Protein AF-W1YN99-F1 (afdb_monomer_lite)

Structure (mmCIF, N/CA/C/O backbone):
data_AF-W1YN99-F1
#
_entry.id   AF-W1YN99-F1
#
loop_
_atom_site.group_PDB
_atom_site.id
_atom_site.type_symbol
_atom_site.label_atom_id
_atom_site.label_alt_id
_atom_site.label_comp_id
_atom_site.label_asym_id
_atom_site.label_entity_id
_atom_site.label_seq_id
_atom_site.pdbx_PDB_ins_code
_atom_site.Cartn_x
_atom_site.Cartn_y
_atom_site.Cartn_z
_atom_site.occupancy
_atom_site.B_iso_or_equiv
_atom_site.auth_seq_id
_atom_site.auth_comp_id
_atom_site.auth_asym_id
_atom_site.auth_atom_id
_atom_site.pdbx_PDB_model_num
ATOM 1 N N . GLU A 1 1 ? -10.982 3.666 -2.113 1.00 91.25 1 GLU A N 1
ATOM 2 C CA . GLU A 1 1 ? -10.777 3.953 -0.678 1.00 91.25 1 GLU A CA 1
ATOM 3 C C . GLU A 1 1 ? -9.444 4.638 -0.376 1.00 91.25 1 GLU A C 1
ATOM 5 O O . GLU A 1 1 ? -9.423 5.856 -0.354 1.00 91.25 1 GLU A O 1
ATOM 10 N N . LEU A 1 2 ? -8.321 3.924 -0.192 1.00 96.19 2 LEU A N 1
ATOM 11 C CA . LEU A 1 2 ? -7.043 4.554 0.213 1.00 96.19 2 LEU A CA 1
ATOM 12 C C . LEU A 1 2 ? -6.586 5.686 -0.727 1.00 96.19 2 LEU A C 1
ATOM 14 O O . LEU A 1 2 ? -6.214 6.761 -0.262 1.00 96.19 2 LEU A O 1
ATOM 18 N N . LYS A 1 3 ? -6.713 5.488 -2.046 1.00 95.62 3 LYS A N 1
ATOM 19 C CA . LYS A 1 3 ? -6.447 6.533 -3.049 1.00 95.62 3 LYS A CA 1
ATOM 20 C C . LYS A 1 3 ? -7.347 7.765 -2.888 1.00 95.62 3 LYS A C 1
ATOM 22 O O . LYS A 1 3 ? -6.863 8.883 -3.007 1.00 95.62 3 LYS A O 1
ATOM 27 N N . GLU A 1 4 ? -8.633 7.582 -2.594 1.00 95.62 4 GLU A N 1
ATOM 28 C CA . GLU A 1 4 ? -9.583 8.693 -2.392 1.00 95.62 4 GLU A CA 1
ATOM 29 C C . GLU A 1 4 ? -9.257 9.489 -1.121 1.00 95.62 4 GLU A C 1
ATOM 31 O O . GLU A 1 4 ? -9.547 10.678 -1.047 1.00 95.62 4 GLU A O 1
ATOM 36 N N . LEU A 1 5 ? -8.598 8.851 -0.148 1.00 96.50 5 LEU A N 1
ATOM 37 C CA . LEU A 1 5 ? -8.039 9.496 1.042 1.00 96.50 5 LEU A CA 1
ATOM 38 C C . LEU A 1 5 ? -6.681 10.177 0.780 1.00 96.50 5 LEU A C 1
ATOM 40 O O . LEU A 1 5 ? -6.083 10.716 1.707 1.00 96.50 5 LEU A O 1
ATOM 44 N N . GLY A 1 6 ? -6.175 10.144 -0.457 1.00 96.00 6 GLY A N 1
ATOM 45 C CA . GLY A 1 6 ? -4.884 10.723 -0.832 1.00 96.00 6 GLY A CA 1
ATOM 46 C C . GLY A 1 6 ? -3.671 9.863 -0.465 1.00 96.00 6 GLY A C 1
ATOM 47 O O . GLY A 1 6 ? -2.556 10.379 -0.438 1.00 96.00 6 GLY A O 1
ATOM 48 N N . TYR A 1 7 ? -3.861 8.569 -0.183 1.00 95.94 7 TYR A N 1
ATOM 49 C CA . TYR A 1 7 ? -2.783 7.646 0.175 1.00 95.94 7 TYR A CA 1
ATOM 50 C C . TYR A 1 7 ? -2.631 6.535 -0.881 1.00 95.94 7 TYR A C 1
ATOM 52 O O . TYR A 1 7 ? -3.301 5.499 -0.789 1.00 95.94 7 TYR A O 1
ATOM 60 N N . PRO A 1 8 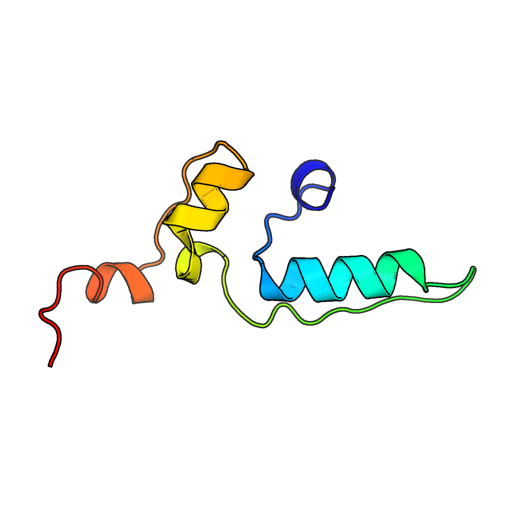? -1.784 6.720 -1.914 1.00 92.88 8 PRO A N 1
ATOM 61 C CA . PRO A 1 8 ? -1.490 5.655 -2.866 1.00 92.88 8 PRO A CA 1
ATOM 62 C C . PRO A 1 8 ? -0.797 4.498 -2.137 1.00 92.88 8 PRO A C 1
ATOM 64 O O . PRO A 1 8 ? 0.179 4.686 -1.413 1.00 92.88 8 PRO A O 1
ATOM 67 N N . SER A 1 9 ? -1.332 3.292 -2.305 1.00 97.00 9 SER A N 1
ATOM 68 C CA . SER A 1 9 ? -0.906 2.103 -1.567 1.00 97.00 9 SER A CA 1
ATOM 69 C C . SER A 1 9 ? -0.737 0.911 -2.505 1.00 97.00 9 SER A C 1
ATOM 71 O O . SER A 1 9 ? -0.846 1.037 -3.723 1.00 97.00 9 SER A O 1
ATOM 73 N N . GLU A 1 10 ? -0.441 -0.247 -1.933 1.00 97.50 10 GLU A N 1
ATOM 74 C CA . GLU A 1 10 ? -0.111 -1.469 -2.655 1.00 97.50 10 GLU A CA 1
ATOM 75 C C . GLU A 1 10 ? -0.861 -2.675 -2.082 1.00 97.50 10 GLU A C 1
ATOM 77 O O . GLU A 1 10 ? -1.416 -2.570 -0.984 1.00 97.50 10 GLU A O 1
ATOM 82 N N . PRO A 1 11 ? -0.945 -3.801 -2.816 1.00 97.44 11 PRO A N 1
ATOM 83 C CA . PRO A 1 11 ? -1.834 -4.900 -2.452 1.00 97.44 11 PRO A CA 1
ATOM 84 C C . PRO A 1 11 ? -1.663 -5.427 -1.019 1.00 97.44 11 PRO A C 1
ATOM 86 O O . PRO A 1 11 ? -2.665 -5.711 -0.364 1.00 97.44 11 PRO A O 1
ATOM 89 N N . HIS A 1 12 ? -0.438 -5.523 -0.494 1.00 98.19 12 HIS A N 1
ATOM 90 C CA . HIS A 1 12 ? -0.195 -6.084 0.840 1.00 98.19 12 HIS A CA 1
ATOM 91 C C . HIS A 1 12 ? -0.719 -5.146 1.942 1.00 98.19 12 HIS A C 1
ATOM 93 O O . HIS A 1 12 ? -1.474 -5.561 2.824 1.00 98.19 12 HIS A O 1
ATOM 99 N N . ALA A 1 13 ? -0.382 -3.860 1.866 1.00 98.06 13 ALA A N 1
ATOM 100 C CA . ALA A 1 13 ? -0.835 -2.826 2.787 1.00 98.06 13 ALA A CA 1
ATOM 101 C C . ALA A 1 13 ? -2.343 -2.569 2.676 1.00 98.06 13 ALA A C 1
ATOM 103 O O . ALA A 1 13 ? -2.996 -2.335 3.691 1.00 98.06 13 ALA A O 1
ATOM 104 N N . ALA A 1 14 ? -2.919 -2.671 1.474 1.00 97.94 14 ALA A N 1
ATOM 105 C CA . ALA A 1 14 ? -4.357 -2.539 1.265 1.00 97.94 14 ALA A CA 1
ATOM 106 C C . ALA A 1 14 ? -5.149 -3.627 2.011 1.00 97.94 14 ALA A C 1
ATOM 108 O O . ALA A 1 14 ? -6.188 -3.329 2.603 1.00 97.94 14 ALA A O 1
ATOM 109 N N . VAL A 1 15 ? -4.639 -4.865 2.050 1.00 98.12 15 VAL A N 1
ATOM 110 C CA . VAL A 1 15 ? -5.227 -5.955 2.849 1.00 98.12 15 VAL A CA 1
ATOM 111 C C . VAL A 1 15 ? -5.164 -5.633 4.345 1.00 98.12 15 VAL A C 1
ATOM 113 O O . VAL A 1 15 ? -6.172 -5.766 5.042 1.00 98.12 15 VAL A O 1
ATOM 116 N N . ALA A 1 16 ? -4.017 -5.158 4.839 1.00 98.44 16 ALA A N 1
ATOM 117 C CA . ALA A 1 16 ? -3.856 -4.790 6.246 1.00 98.44 16 ALA A CA 1
ATOM 118 C C . ALA A 1 16 ? -4.770 -3.618 6.649 1.00 98.44 16 ALA A C 1
ATOM 120 O O . ALA A 1 16 ? -5.456 -3.689 7.669 1.00 98.44 16 ALA A O 1
ATOM 121 N N . TYR A 1 17 ? -4.839 -2.571 5.820 1.00 98.44 17 TYR A N 1
ATOM 122 C CA . TYR A 1 17 ? -5.751 -1.446 6.016 1.00 98.44 17 TYR A CA 1
ATOM 123 C C . TYR A 1 17 ? -7.207 -1.902 6.045 1.00 98.44 17 TYR A C 1
ATOM 125 O O . TYR A 1 17 ? -7.964 -1.462 6.906 1.00 98.44 17 TYR A O 1
ATOM 133 N N . ARG A 1 18 ? -7.604 -2.803 5.138 1.00 98.19 18 ARG A N 1
ATOM 134 C CA . ARG A 1 18 ? -8.981 -3.293 5.084 1.00 98.19 18 ARG A CA 1
ATOM 135 C C . ARG A 1 18 ? -9.381 -3.987 6.384 1.00 98.19 18 ARG A C 1
ATOM 137 O O . ARG A 1 18 ? -10.441 -3.683 6.923 1.00 98.19 18 ARG A O 1
ATOM 144 N N . ALA A 1 19 ? -8.528 -4.874 6.895 1.00 98.31 19 ALA A N 1
ATOM 145 C CA . ALA A 1 19 ? -8.771 -5.558 8.162 1.00 98.31 19 ALA A CA 1
ATOM 146 C C . ALA A 1 19 ? -8.821 -4.575 9.341 1.00 98.31 19 ALA A C 1
ATOM 148 O O . ALA A 1 19 ? -9.734 -4.655 10.158 1.00 98.31 19 ALA A O 1
ATOM 149 N N . LEU A 1 20 ? -7.882 -3.622 9.394 1.00 98.31 20 LEU A N 1
ATOM 150 C CA . LEU A 1 20 ? -7.845 -2.591 10.428 1.00 98.31 20 LEU A CA 1
ATOM 151 C C . LEU A 1 20 ? -9.118 -1.737 10.417 1.00 98.31 20 LEU A C 1
ATOM 153 O O . LEU A 1 20 ? -9.758 -1.577 11.448 1.00 98.31 20 LEU A O 1
ATOM 157 N N . ARG A 1 21 ? -9.507 -1.213 9.253 1.00 97.19 21 ARG A N 1
ATOM 158 C CA . ARG A 1 21 ? -10.691 -0.361 9.079 1.00 97.19 21 ARG A CA 1
ATOM 159 C C . ARG A 1 21 ? -11.976 -1.070 9.508 1.00 97.19 21 ARG A C 1
ATOM 161 O O . ARG A 1 21 ? -12.837 -0.442 10.111 1.00 97.19 21 ARG A O 1
ATOM 168 N N . ASP A 1 22 ? -12.099 -2.359 9.197 1.00 98.19 22 ASP A N 1
ATOM 169 C CA . ASP A 1 22 ? -13.287 -3.151 9.528 1.00 98.19 22 ASP A CA 1
ATOM 170 C C . ASP A 1 22 ? -13.372 -3.513 11.026 1.00 98.19 22 ASP A C 1
ATOM 172 O O . ASP A 1 22 ? -14.447 -3.885 11.491 1.00 98.19 22 ASP A O 1
ATOM 176 N N . GLN A 1 23 ? -12.268 -3.412 11.778 1.00 98.31 23 GLN A N 1
ATOM 177 C CA . GLN A 1 23 ? -12.183 -3.838 13.184 1.00 98.31 23 GLN A CA 1
ATOM 178 C C . GLN A 1 23 ? -11.898 -2.703 14.179 1.00 98.31 23 GLN A C 1
ATOM 180 O O . GLN A 1 23 ? -12.004 -2.927 15.379 1.00 98.31 23 GLN A O 1
ATOM 185 N N . LEU A 1 24 ? -11.544 -1.502 13.716 1.00 98.31 24 LEU A N 1
ATOM 186 C CA . LEU A 1 24 ? -11.174 -0.385 14.588 1.00 98.31 24 LEU A CA 1
ATOM 187 C C . LEU A 1 24 ? -12.377 0.129 15.395 1.00 98.31 24 LEU A C 1
ATOM 189 O O . LEU A 1 24 ? -13.396 0.529 14.823 1.00 98.31 24 LEU A O 1
ATOM 193 N N . HIS A 1 25 ? -12.251 0.169 16.722 1.00 98.25 25 HIS A N 1
ATOM 194 C CA . HIS A 1 25 ? -13.308 0.638 17.614 1.00 98.25 25 HIS A CA 1
ATOM 195 C C . HIS A 1 25 ? -13.231 2.155 17.883 1.00 98.25 25 HIS A C 1
ATOM 197 O O . HIS A 1 25 ? -12.168 2.774 17.764 1.00 98.25 25 HIS A O 1
ATOM 203 N N . PRO A 1 26 ? -14.348 2.800 18.283 1.00 98.12 26 PRO A N 1
ATOM 204 C CA . PRO A 1 26 ? -14.340 4.209 18.667 1.00 98.12 26 PRO A CA 1
ATOM 205 C C . PRO A 1 26 ? -13.356 4.494 19.809 1.00 98.12 26 PRO A C 1
ATOM 207 O O . PRO A 1 26 ? -13.411 3.859 20.859 1.00 98.12 26 PRO A O 1
ATOM 210 N N . GLY A 1 27 ? -12.494 5.493 19.615 1.00 98.25 27 GLY A N 1
ATOM 211 C CA . GLY A 1 27 ? -11.474 5.893 20.591 1.00 98.25 27 GLY A CA 1
ATOM 212 C C . GLY A 1 27 ? -10.116 5.208 20.412 1.00 98.25 27 GLY A C 1
ATOM 213 O O . GLY A 1 27 ? -9.162 5.599 21.081 1.00 98.25 27 GLY A O 1
ATOM 214 N N . GLU A 1 28 ? -9.998 4.244 19.499 1.00 98.44 28 GLU A N 1
ATOM 215 C CA . GLU A 1 28 ? -8.725 3.609 19.159 1.00 98.44 28 GLU A CA 1
ATOM 216 C C . GLU A 1 28 ? -7.990 4.353 18.036 1.00 98.44 28 GLU A C 1
ATOM 218 O O . GLU A 1 28 ? -8.595 5.005 17.182 1.00 98.44 28 GLU A O 1
ATOM 223 N N . TYR A 1 29 ? -6.662 4.215 18.012 1.00 98.25 29 TYR A N 1
ATOM 224 C CA . TYR A 1 29 ? -5.828 4.658 16.899 1.00 98.25 29 TYR A CA 1
ATOM 225 C C . TYR A 1 29 ? -5.223 3.446 16.192 1.00 98.25 29 TYR A C 1
ATOM 227 O O . TYR A 1 29 ? -4.470 2.676 16.787 1.00 98.25 29 TYR A O 1
ATOM 235 N N . GLY A 1 30 ? -5.567 3.282 14.917 1.00 97.94 30 GLY A N 1
ATOM 236 C CA . GLY A 1 30 ? -5.128 2.158 14.104 1.00 97.94 30 GLY A CA 1
ATOM 237 C C . GLY A 1 30 ? -3.831 2.434 13.346 1.00 97.94 30 GLY A C 1
ATOM 238 O O . GLY A 1 30 ? -3.671 3.495 12.747 1.00 97.94 30 GLY A O 1
ATOM 239 N N . LEU A 1 31 ? -2.941 1.442 13.300 1.00 98.31 31 LEU A N 1
ATOM 240 C CA . LEU A 1 31 ? -1.743 1.436 12.458 1.00 98.31 31 LEU A CA 1
ATOM 241 C C . LEU A 1 31 ? -1.713 0.161 11.612 1.00 98.31 31 LEU A C 1
ATOM 243 O O . LEU A 1 31 ? -1.979 -0.929 12.115 1.00 98.31 31 LEU A O 1
ATOM 247 N N . PHE A 1 32 ? -1.357 0.291 10.336 1.00 98.38 32 PHE A N 1
ATOM 248 C CA . PHE A 1 32 ? -1.088 -0.834 9.440 1.00 98.38 32 PHE A CA 1
ATOM 249 C C . PHE A 1 32 ? 0.299 -0.673 8.817 1.00 98.38 32 PHE A C 1
ATOM 251 O O . PHE A 1 32 ? 0.803 0.440 8.668 1.00 98.38 32 PHE A O 1
ATOM 258 N N . LEU A 1 33 ? 0.936 -1.791 8.472 1.00 98.06 33 LEU A N 1
ATOM 259 C CA . LEU A 1 33 ? 2.297 -1.780 7.945 1.00 98.06 33 LEU A CA 1
ATOM 260 C C . LEU A 1 33 ? 2.281 -1.691 6.418 1.00 98.06 33 LEU A C 1
ATOM 262 O O . LEU A 1 33 ? 1.801 -2.594 5.735 1.00 98.06 33 LEU A O 1
ATOM 266 N N . GLY A 1 34 ? 2.864 -0.615 5.889 1.00 97.44 34 GLY A N 1
ATOM 267 C CA . GLY A 1 34 ? 3.228 -0.500 4.480 1.00 97.44 34 GLY A CA 1
ATOM 268 C C . GLY A 1 34 ? 4.456 -1.354 4.184 1.00 97.44 34 GLY A C 1
ATOM 269 O O . GLY A 1 34 ? 5.581 -0.876 4.293 1.00 97.44 34 GLY A O 1
ATOM 270 N N . THR A 1 35 ? 4.252 -2.636 3.879 1.00 97.56 35 THR A N 1
ATOM 271 C CA . THR A 1 35 ? 5.363 -3.605 3.782 1.00 97.56 35 THR A CA 1
ATOM 272 C C . THR A 1 35 ? 6.255 -3.417 2.555 1.00 97.56 35 THR A C 1
ATOM 274 O O . THR A 1 35 ? 7.390 -3.894 2.537 1.00 97.56 35 THR A O 1
ATOM 277 N N . ALA A 1 36 ? 5.763 -2.722 1.530 1.00 96.94 36 ALA A N 1
ATOM 278 C CA . ALA A 1 36 ? 6.482 -2.482 0.292 1.00 96.94 36 ALA A CA 1
ATOM 279 C C . ALA A 1 36 ? 6.090 -1.140 -0.333 1.00 96.94 36 ALA A C 1
ATOM 281 O O . ALA A 1 36 ? 5.033 -0.579 -0.053 1.00 96.94 36 ALA A O 1
ATOM 282 N N . HIS A 1 37 ? 6.948 -0.642 -1.223 1.00 97.06 37 HIS A N 1
ATOM 283 C CA . HIS A 1 37 ? 6.632 0.514 -2.053 1.00 97.06 37 HIS A CA 1
ATOM 284 C C . HIS A 1 37 ? 5.677 0.107 -3.199 1.00 97.06 37 HIS A C 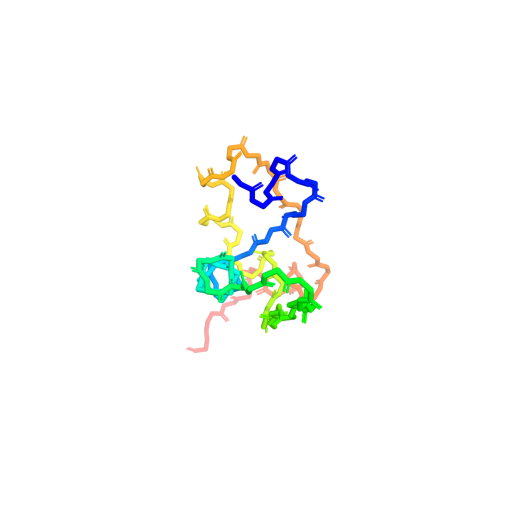1
ATOM 286 O O . HIS A 1 37 ? 5.953 -0.908 -3.849 1.00 97.06 37 HIS A O 1
ATOM 292 N N . PRO A 1 38 ? 4.629 0.891 -3.534 1.00 97.00 38 PRO A N 1
ATOM 293 C CA . PRO A 1 38 ? 3.683 0.554 -4.608 1.00 97.00 38 PRO A CA 1
ATOM 294 C C . PRO A 1 38 ? 4.310 0.312 -5.976 1.00 97.00 38 PRO A C 1
ATOM 296 O O . PRO A 1 38 ? 3.879 -0.575 -6.708 1.00 97.00 38 PRO A O 1
ATOM 299 N N . ALA A 1 39 ? 5.399 1.017 -6.283 1.00 96.94 39 ALA A N 1
ATOM 300 C CA . ALA A 1 39 ? 6.138 0.839 -7.532 1.00 96.94 39 ALA A CA 1
ATOM 301 C C . ALA A 1 39 ? 6.706 -0.577 -7.738 1.00 96.94 39 ALA A C 1
ATOM 303 O O . ALA A 1 39 ? 6.944 -0.971 -8.875 1.00 96.94 39 ALA A O 1
ATOM 304 N N . LYS A 1 40 ? 6.868 -1.380 -6.673 1.00 96.81 40 LYS A N 1
ATOM 305 C CA . LYS A 1 40 ? 7.253 -2.797 -6.806 1.00 96.81 40 LYS A CA 1
ATOM 306 C C . LYS A 1 40 ? 6.172 -3.653 -7.472 1.00 96.81 40 LYS A C 1
ATOM 308 O O . LYS A 1 40 ? 6.473 -4.747 -7.931 1.00 96.81 40 LYS A O 1
ATOM 313 N N . PHE A 1 41 ? 4.938 -3.156 -7.522 1.00 97.19 41 PHE A N 1
ATOM 314 C CA . PHE A 1 41 ? 3.776 -3.812 -8.118 1.00 97.19 41 PHE A CA 1
ATOM 315 C C . PHE A 1 41 ? 3.135 -2.918 -9.187 1.00 97.19 41 PHE A C 1
ATOM 317 O O . PHE A 1 41 ? 1.914 -2.933 -9.343 1.00 97.19 41 PHE A O 1
ATOM 324 N N . LYS A 1 42 ? 3.959 -2.128 -9.897 1.00 96.00 42 LYS A N 1
ATOM 325 C CA . LYS A 1 42 ? 3.553 -1.087 -10.856 1.00 96.00 42 LYS A CA 1
ATOM 326 C C . LYS A 1 42 ? 2.377 -1.513 -11.736 1.00 96.00 42 LYS A C 1
ATOM 328 O O . LYS A 1 42 ? 1.330 -0.894 -11.643 1.00 96.00 42 LYS A O 1
ATOM 333 N N . GLU A 1 43 ? 2.495 -2.610 -12.481 1.00 96.62 43 GLU A N 1
ATOM 334 C CA . GLU A 1 43 ? 1.441 -3.073 -13.401 1.00 96.62 43 GLU A CA 1
ATOM 335 C C . GLU A 1 43 ? 0.076 -3.248 -12.718 1.00 96.62 43 GLU A C 1
ATOM 337 O O . GLU A 1 43 ? -0.949 -2.779 -13.211 1.00 96.62 43 GLU A O 1
ATOM 342 N N . SER A 1 44 ? 0.059 -3.899 -11.551 1.00 97.00 44 SER A N 1
ATOM 343 C CA . SER A 1 44 ? -1.175 -4.131 -10.795 1.00 97.00 44 SER A CA 1
ATOM 344 C C . SER A 1 44 ? -1.731 -2.830 -10.219 1.00 97.00 44 SER A C 1
ATOM 346 O O . SER A 1 44 ? -2.935 -2.594 -10.280 1.00 97.00 44 SER A O 1
ATOM 348 N N . VAL A 1 45 ? -0.864 -1.979 -9.667 1.00 97.00 45 VAL A N 1
ATOM 349 C CA . VAL A 1 45 ? -1.264 -0.701 -9.066 1.00 97.00 45 VAL A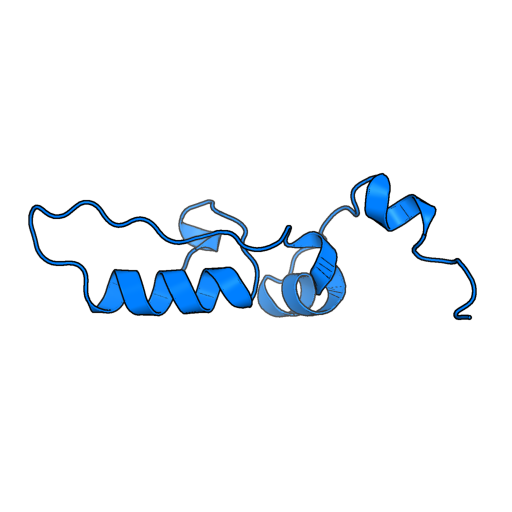 CA 1
ATOM 350 C C . VAL A 1 45 ? -1.834 0.241 -10.129 1.00 97.00 45 VAL A C 1
ATOM 352 O O . VAL A 1 45 ? -2.910 0.793 -9.922 1.00 97.00 45 VAL A O 1
ATOM 355 N N . GLU A 1 46 ? -1.183 0.371 -11.285 1.00 97.31 46 GLU A N 1
ATOM 356 C CA . GLU A 1 46 ? -1.657 1.214 -12.388 1.00 97.31 46 GLU A CA 1
ATOM 357 C C . GLU A 1 46 ? -2.993 0.717 -12.951 1.00 97.31 46 GLU A C 1
ATOM 359 O O . GLU A 1 46 ? -3.910 1.513 -13.150 1.00 97.31 46 GLU A O 1
ATOM 364 N N . ALA A 1 47 ? -3.152 -0.599 -13.141 1.00 97.44 47 ALA A N 1
ATOM 365 C CA . ALA A 1 47 ? -4.401 -1.182 -13.632 1.00 97.44 47 ALA A CA 1
ATOM 366 C C . ALA A 1 47 ? -5.580 -0.965 -12.666 1.00 97.44 47 ALA A C 1
ATOM 368 O O . ALA A 1 47 ? -6.699 -0.706 -13.105 1.00 97.44 47 ALA A O 1
ATOM 369 N N . ILE A 1 48 ? -5.339 -1.061 -11.354 1.00 96.69 48 ILE A N 1
ATOM 370 C CA . ILE A 1 48 ? -6.377 -0.899 -10.325 1.00 96.69 48 ILE A CA 1
ATOM 371 C C . ILE A 1 48 ? -6.722 0.578 -10.109 1.00 96.69 48 ILE A C 1
ATOM 373 O O . ILE A 1 48 ? -7.891 0.920 -9.934 1.00 96.69 48 ILE A O 1
ATOM 377 N N . LEU A 1 49 ? -5.716 1.455 -10.081 1.00 95.62 49 LEU A N 1
ATOM 378 C CA . LEU A 1 49 ? -5.900 2.874 -9.776 1.00 95.62 49 LEU A CA 1
ATOM 379 C C . LEU A 1 49 ? -6.200 3.723 -11.018 1.00 95.62 49 LEU A C 1
ATOM 381 O O . LEU A 1 49 ? -6.661 4.857 -10.862 1.00 95.62 49 LEU A O 1
ATOM 385 N N . GLY A 1 50 ? -5.959 3.194 -12.220 1.00 95.62 50 GLY A N 1
ATOM 386 C CA . GLY A 1 50 ? -6.181 3.882 -13.491 1.00 95.62 50 GLY A CA 1
ATOM 387 C C . GLY A 1 50 ? -5.240 5.067 -13.715 1.00 95.62 50 GLY A C 1
ATOM 388 O O . GLY A 1 50 ? -5.635 6.041 -14.351 1.00 95.62 50 GLY A O 1
ATOM 389 N N . GLU A 1 51 ? -4.031 5.028 -13.156 1.00 93.69 51 GLU A N 1
ATOM 390 C CA . GLU A 1 51 ? -3.038 6.101 -13.264 1.00 93.69 51 GLU A CA 1
ATOM 391 C C . GLU A 1 51 ? -1.635 5.540 -13.450 1.00 93.69 51 GLU A C 1
ATOM 393 O O . GLU A 1 51 ? -1.362 4.423 -13.022 1.00 93.69 51 GLU A O 1
ATOM 398 N N . THR A 1 52 ? -0.753 6.325 -14.066 1.00 94.88 52 THR A N 1
ATOM 399 C CA . THR A 1 52 ? 0.650 5.950 -14.244 1.00 94.88 52 THR A CA 1
ATOM 400 C C . THR A 1 52 ? 1.437 6.219 -12.965 1.00 94.88 52 THR A C 1
ATOM 402 O O . THR A 1 52 ? 1.270 7.261 -12.331 1.00 94.88 52 THR A O 1
ATOM 405 N N . LEU A 1 53 ? 2.329 5.300 -12.609 1.00 93.62 53 LEU A N 1
ATOM 406 C CA . LEU A 1 53 ? 3.198 5.383 -11.446 1.00 93.62 53 LEU A CA 1
ATOM 407 C C . LEU A 1 53 ? 4.664 5.444 -11.875 1.00 93.62 53 LEU A C 1
ATOM 409 O O . LEU A 1 53 ? 5.159 4.532 -12.540 1.00 93.62 53 LEU A O 1
ATOM 413 N N . ASP A 1 54 ? 5.385 6.479 -11.462 1.00 93.75 54 ASP A N 1
ATOM 414 C CA . ASP A 1 54 ? 6.817 6.568 -11.739 1.00 93.75 54 ASP A CA 1
ATOM 415 C C . ASP A 1 54 ? 7.589 5.458 -11.021 1.00 93.75 54 ASP A C 1
ATOM 417 O O . ASP A 1 54 ? 7.270 5.062 -9.894 1.00 93.75 54 ASP A O 1
ATOM 421 N N . LEU A 1 55 ? 8.613 4.939 -11.696 1.00 94.88 55 LEU A N 1
ATOM 422 C CA . LEU A 1 55 ? 9.469 3.897 -11.152 1.00 94.88 55 LEU A CA 1
ATOM 423 C C . LEU A 1 55 ? 10.650 4.558 -10.413 1.00 94.88 55 LEU A C 1
ATOM 425 O O . LEU A 1 55 ? 11.424 5.272 -11.053 1.00 94.88 55 LEU A O 1
ATOM 429 N N . PRO A 1 56 ? 10.812 4.344 -9.091 1.00 96.06 56 PRO A N 1
ATOM 430 C CA . PRO A 1 56 ? 11.960 4.843 -8.341 1.00 96.06 56 PRO A CA 1
ATOM 431 C C . PRO A 1 56 ? 13.279 4.337 -8.921 1.00 96.06 56 PRO A C 1
ATOM 433 O O . PRO A 1 56 ? 13.329 3.248 -9.502 1.00 96.06 56 PRO A O 1
ATOM 436 N N . GLN A 1 57 ? 14.348 5.107 -8.714 1.00 96.56 57 GLN A N 1
ATOM 437 C CA . GLN A 1 57 ? 15.677 4.820 -9.255 1.00 96.56 57 GLN A CA 1
ATOM 438 C C . GLN A 1 57 ? 16.134 3.388 -8.938 1.00 96.56 57 GLN A C 1
ATOM 440 O O . GLN A 1 57 ? 16.606 2.683 -9.824 1.00 96.56 57 GLN A O 1
ATOM 445 N N . GLU A 1 58 ? 15.913 2.921 -7.710 1.00 95.50 58 GLU A N 1
ATOM 446 C CA . GLU A 1 58 ? 16.341 1.604 -7.233 1.00 95.50 58 GLU A CA 1
ATOM 447 C C . GLU A 1 58 ? 15.707 0.443 -8.014 1.00 95.50 58 GLU A C 1
ATOM 449 O O . GLU A 1 58 ? 16.290 -0.640 -8.106 1.00 95.50 58 GLU A O 1
ATOM 454 N N . LEU A 1 59 ? 14.503 0.651 -8.556 1.00 95.06 59 LEU A N 1
ATOM 455 C CA . LEU A 1 59 ? 13.825 -0.318 -9.416 1.00 95.06 59 LEU A CA 1
ATOM 456 C C . LEU A 1 59 ? 14.182 -0.095 -10.885 1.00 95.06 59 LEU A C 1
ATOM 458 O O . LEU A 1 59 ? 14.446 -1.064 -11.594 1.00 95.06 59 LEU A O 1
ATOM 462 N N . ALA A 1 60 ? 14.229 1.162 -11.331 1.00 95.50 60 ALA A N 1
ATOM 463 C CA . ALA A 1 60 ? 14.549 1.517 -12.709 1.00 95.50 60 ALA A CA 1
ATOM 464 C C . ALA A 1 60 ? 15.934 1.010 -13.135 1.00 95.50 60 ALA A C 1
ATOM 466 O O . ALA A 1 60 ? 16.072 0.456 -14.220 1.00 95.50 60 ALA A O 1
ATOM 467 N N . GLU A 1 61 ? 16.937 1.097 -12.256 1.00 96.19 61 GLU A N 1
ATOM 468 C CA . GLU A 1 61 ? 18.301 0.617 -12.519 1.00 96.19 61 GLU A CA 1
ATOM 469 C C . GLU A 1 61 ? 18.385 -0.883 -12.832 1.00 96.19 61 GLU A C 1
ATOM 471 O O . GLU A 1 61 ? 19.367 -1.328 -13.423 1.00 96.19 61 GLU A O 1
ATOM 476 N N . ARG A 1 62 ? 17.388 -1.676 -12.424 1.00 94.38 62 ARG A N 1
ATOM 477 C CA . ARG A 1 62 ? 17.388 -3.138 -12.582 1.00 94.38 62 ARG A CA 1
ATOM 478 C C . ARG A 1 62 ? 16.235 -3.678 -13.421 1.00 94.38 62 ARG A C 1
ATOM 480 O O . ARG A 1 62 ? 16.189 -4.886 -13.629 1.00 94.38 62 ARG A O 1
ATOM 487 N N . ALA A 1 63 ? 15.330 -2.826 -13.898 1.00 93.12 63 ALA A N 1
ATOM 488 C CA . ALA A 1 63 ? 14.117 -3.252 -14.595 1.00 93.12 63 ALA A CA 1
ATOM 489 C C . ALA A 1 63 ? 14.410 -4.039 -15.885 1.00 93.12 63 ALA A C 1
ATOM 491 O O . ALA A 1 63 ? 13.716 -5.010 -16.173 1.00 93.12 63 ALA A O 1
ATOM 492 N N . ASP A 1 64 ? 15.472 -3.663 -16.603 1.00 94.62 64 ASP A N 1
ATOM 493 C CA . ASP A 1 64 ? 15.839 -4.246 -17.902 1.00 94.62 64 ASP A CA 1
ATOM 494 C C . ASP A 1 64 ? 17.008 -5.247 -17.824 1.00 94.62 64 ASP A C 1
ATOM 496 O O . ASP A 1 64 ? 17.518 -5.704 -18.850 1.00 94.62 64 ASP A O 1
ATOM 500 N N . PHE A 1 65 ? 17.481 -5.583 -16.618 1.00 94.25 65 PHE A N 1
ATOM 501 C CA . PHE A 1 65 ? 18.564 -6.556 -16.463 1.00 94.25 65 PHE A CA 1
ATOM 502 C C . PHE A 1 65 ? 18.071 -7.971 -16.799 1.00 94.25 65 PHE A C 1
ATOM 504 O O . PHE A 1 65 ? 16.953 -8.340 -16.434 1.00 94.25 65 PHE A O 1
ATOM 511 N N . PRO A 1 66 ? 18.903 -8.801 -17.455 1.00 93.94 66 PRO A N 1
ATOM 512 C CA . PRO A 1 66 ? 18.546 -10.187 -17.705 1.00 93.94 66 PRO A CA 1
ATOM 513 C C . PRO A 1 66 ? 18.377 -10.935 -16.380 1.00 93.94 66 PRO A C 1
ATOM 515 O O . PRO A 1 66 ? 19.121 -10.721 -15.419 1.00 93.94 66 PRO A O 1
ATOM 518 N N . LEU A 1 67 ? 17.399 -11.837 -16.351 1.00 91.62 67 LEU A N 1
ATOM 519 C CA . LEU A 1 67 ? 17.243 -12.796 -15.263 1.00 91.62 67 LEU A CA 1
ATOM 520 C C . LEU A 1 67 ? 18.456 -13.746 -15.244 1.00 91.62 67 LEU A C 1
ATOM 522 O O . LEU A 1 67 ? 19.039 -14.022 -16.295 1.00 91.62 67 LEU A O 1
ATOM 526 N N . LEU A 1 68 ? 18.834 -14.202 -14.046 1.00 84.00 68 LEU A N 1
ATOM 527 C CA . LEU A 1 68 ? 19.9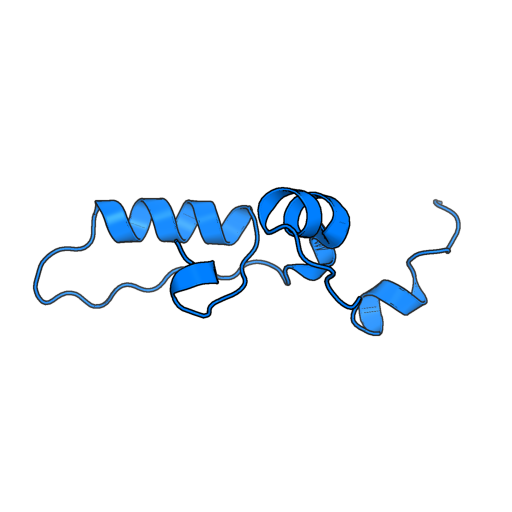49 -15.133 -13.824 1.00 84.00 68 LEU A CA 1
ATOM 528 C C . LEU A 1 68 ? 19.685 -16.523 -14.416 1.00 84.00 68 LEU A C 1
ATOM 530 O O . LEU A 1 68 ? 18.527 -16.990 -14.323 1.00 84.00 68 LEU A O 1
#

Radius of gyration: 14.86 Å; chains: 1; bounding box: 34×26×38 Å

Sequence (68 aa):
ELKELGYPSEPHAAVAYRALR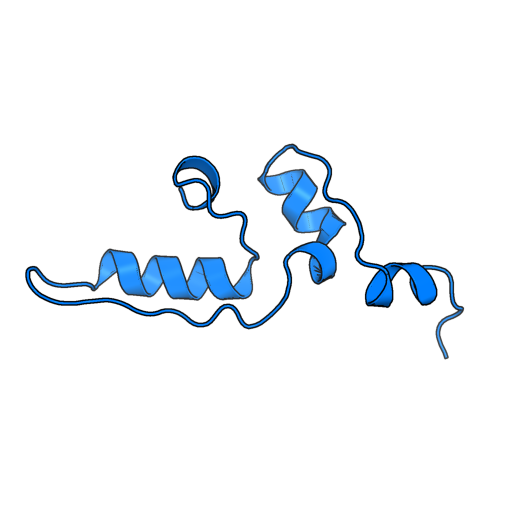DQLHPGEYGLFLGTAHPAKFKESVEAILGETLDLPQELAERADFPLL

Secondary structure (DSSP, 8-state):
-TTTTT----HHHHHHHHHHHHHPPTT--------S-GGGGHHHHHHHHTS--PPPHHHHTTTTSPP-

pLDDT: mean 96.32, std 2.3, range [84.0, 98.44]

Foldseek 3Di:
DCVVVVHQAADVQVVQVVVQVVPPDPPDDDDTDRPDDRLVVQVVSCVVVVDHDDHDPVCVVCVPPDDD

Organism: NCBI:txid408170

InterPro domains:
  IPR036052 Tryptophan synthase beta chain-like, PALP doma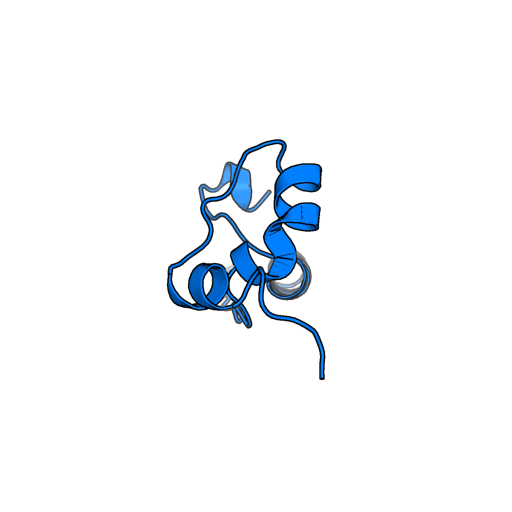in superfamily [G3DSA:3.40.50.1100] (1-53)
  IPR036052 Tryptophan synthase beta chain-like, PALP domain superfamily [SSF53686] (3-66)